Protein AF-A0A4Y2NRU4-F1 (afdb_monomer_lite)

pLDDT: mean 70.66, std 18.34, range [32.78, 95.81]

Sequence (114 aa):
MEANLSIRLTQNVDGTSKFLYVKRRWSEAEAYAFLNQHLPKRWIGRSGDADDVFCSWPPRSPDLTPCDFFLWGSVKDRVCVPPMPKTIEELKVRICNALASVTEQMLQNVWTTA

Foldseek 3Di:
DWDQDFDFDFDQDPNDTDTDGDRDTDHPVRVQVVCCVPPQLNDEEADDPPGRHVYHDDPPCPPPDCCNPPVVVQLCVQQPDPPHDPDPVSSVVSSVVSVVPCDPVNVVVSVVVD

Organism: Araneus ventricosus (NCBI:txid182803)

Secondary structure (DSSP, 8-state):
--B---EEEEEEETTEEEEEEE---B-HHHHHHHHHHHSTTT-EEPPPTT---SEE--TT-TT-SHIIIIIHHHHHHHHSPSSPP-SHHHHHHHHHHHHHTS-HHHHHHHHHH-

Structure (mmCIF, N/CA/C/O backbone):
data_AF-A0A4Y2NRU4-F1
#
_entry.id   AF-A0A4Y2NRU4-F1
#
loop_
_atom_site.group_PDB
_atom_site.id
_atom_site.type_symbol
_atom_site.label_atom_id
_atom_site.label_alt_id
_atom_site.label_comp_id
_atom_site.label_asym_id
_atom_site.label_entity_id
_atom_site.label_seq_id
_atom_site.pdbx_PDB_ins_code
_atom_site.Cartn_x
_atom_site.Cartn_y
_atom_site.Cartn_z
_atom_site.occupancy
_atom_site.B_iso_or_equiv
_atom_site.auth_seq_id
_atom_site.auth_comp_id
_atom_site.auth_asym_id
_atom_site.auth_atom_id
_atom_site.pdbx_PDB_model_num
ATOM 1 N N . MET A 1 1 ? 12.148 -14.708 -20.984 1.00 41.84 1 MET A N 1
ATOM 2 C CA . MET A 1 1 ? 12.464 -13.535 -20.133 1.00 41.84 1 MET A CA 1
ATOM 3 C C . MET A 1 1 ? 12.686 -14.062 -18.728 1.00 41.84 1 MET A C 1
ATOM 5 O O . MET A 1 1 ? 12.026 -15.018 -18.364 1.00 41.84 1 MET A O 1
ATOM 9 N N . GLU A 1 2 ? 13.634 -13.526 -17.970 1.00 40.06 2 GLU A N 1
ATOM 10 C CA . GLU A 1 2 ? 14.004 -14.089 -16.665 1.00 40.06 2 GLU A CA 1
ATOM 11 C C . GLU A 1 2 ? 13.384 -13.286 -15.521 1.00 40.06 2 GLU A C 1
ATOM 13 O O . GLU A 1 2 ? 13.468 -12.056 -15.508 1.00 40.06 2 GLU A O 1
ATOM 18 N N . ALA A 1 3 ? 12.762 -13.974 -14.563 1.00 43.59 3 ALA A N 1
ATOM 19 C CA . ALA A 1 3 ? 12.151 -13.353 -13.396 1.00 43.59 3 ALA A CA 1
ATOM 20 C C . ALA A 1 3 ? 13.143 -13.331 -12.221 1.00 43.59 3 ALA A C 1
ATOM 22 O O . ALA A 1 3 ? 13.626 -14.368 -11.769 1.00 43.59 3 ALA A O 1
ATOM 23 N N . ASN A 1 4 ? 13.434 -12.140 -11.692 1.00 42.59 4 ASN A N 1
ATOM 24 C CA . ASN A 1 4 ? 14.181 -11.985 -10.442 1.00 42.59 4 ASN A CA 1
ATOM 25 C C . ASN A 1 4 ? 13.221 -12.142 -9.254 1.00 42.59 4 ASN A C 1
ATOM 27 O O . ASN A 1 4 ? 12.745 -11.152 -8.704 1.00 42.59 4 ASN A O 1
ATOM 31 N N . LEU A 1 5 ? 12.931 -13.379 -8.856 1.00 47.44 5 LEU A N 1
ATOM 32 C CA . LEU A 1 5 ? 12.221 -13.653 -7.606 1.00 47.44 5 LEU A CA 1
ATOM 33 C C . LEU A 1 5 ? 13.241 -13.910 -6.490 1.00 47.44 5 LEU A C 1
ATOM 35 O O . LEU A 1 5 ? 13.910 -14.940 -6.454 1.00 47.44 5 LEU A O 1
ATOM 39 N N . SER A 1 6 ? 13.376 -12.946 -5.579 1.00 44.81 6 SER A N 1
ATOM 40 C CA . SER A 1 6 ? 14.191 -13.089 -4.368 1.00 44.81 6 SER A CA 1
ATOM 41 C C . SER A 1 6 ? 13.363 -13.770 -3.278 1.00 44.81 6 SER A C 1
ATOM 43 O O . SER A 1 6 ? 12.476 -13.149 -2.695 1.00 44.81 6 SER A O 1
ATOM 45 N N . ILE A 1 7 ? 13.653 -15.037 -2.979 1.00 44.59 7 ILE A N 1
ATOM 46 C CA . ILE A 1 7 ? 13.035 -15.753 -1.854 1.00 44.59 7 ILE A CA 1
ATOM 47 C C . ILE A 1 7 ? 13.793 -15.389 -0.570 1.00 44.59 7 ILE A C 1
ATOM 49 O O . ILE A 1 7 ? 15.016 -15.526 -0.502 1.00 44.59 7 ILE A O 1
ATOM 53 N N . ARG A 1 8 ? 13.077 -14.922 0.463 1.00 42.78 8 ARG A N 1
ATOM 54 C CA . ARG A 1 8 ? 13.642 -14.725 1.808 1.00 42.78 8 ARG A CA 1
ATOM 55 C C . ARG A 1 8 ? 13.695 -16.074 2.520 1.00 42.78 8 ARG A C 1
ATOM 57 O O . ARG A 1 8 ? 12.655 -16.606 2.893 1.00 42.78 8 ARG A O 1
ATOM 64 N N . LEU A 1 9 ? 14.895 -16.612 2.725 1.00 39.84 9 LEU A N 1
ATOM 65 C CA . LEU A 1 9 ? 15.108 -17.774 3.585 1.00 39.84 9 LEU A CA 1
ATOM 66 C C . LEU A 1 9 ? 15.559 -17.292 4.965 1.00 39.84 9 LEU A C 1
ATOM 68 O O . LEU A 1 9 ? 16.535 -16.549 5.090 1.00 39.84 9 LEU A O 1
ATOM 72 N N . THR A 1 10 ? 14.837 -17.709 6.001 1.00 39.19 10 THR A N 1
ATOM 73 C CA . THR A 1 10 ? 15.233 -17.521 7.398 1.00 39.19 10 THR A CA 1
ATOM 74 C C . THR A 1 10 ? 15.980 -18.760 7.860 1.00 39.19 10 THR A C 1
ATOM 76 O O . THR A 1 10 ? 15.386 -19.835 7.947 1.00 39.19 10 THR A O 1
ATOM 79 N N . GLN A 1 11 ? 17.267 -18.619 8.176 1.00 41.12 11 GLN A N 1
ATOM 80 C CA . GLN A 1 11 ? 18.011 -19.664 8.869 1.00 41.12 11 GLN A CA 1
ATOM 81 C C . GLN A 1 11 ? 18.221 -19.233 10.320 1.00 41.12 11 GLN A C 1
ATOM 83 O O . GLN A 1 11 ? 18.772 -18.163 10.583 1.00 41.12 11 GLN A O 1
ATOM 88 N N . ASN A 1 12 ? 17.771 -20.065 11.257 1.00 38.25 12 ASN A N 1
ATOM 89 C CA . ASN A 1 12 ? 18.085 -19.902 12.670 1.00 38.25 12 ASN A CA 1
ATOM 90 C C . ASN A 1 12 ? 19.394 -20.637 12.943 1.00 38.25 12 ASN A C 1
ATOM 92 O O . ASN A 1 12 ? 19.428 -21.865 12.917 1.00 38.25 12 ASN A O 1
ATOM 96 N N . VAL A 1 13 ? 20.464 -19.881 13.171 1.00 48.03 13 VAL A N 1
ATOM 97 C CA . VAL A 1 13 ? 21.744 -20.420 13.639 1.00 48.03 13 VAL A CA 1
ATOM 98 C C . VAL A 1 13 ? 22.012 -19.772 14.992 1.00 48.03 13 VAL A C 1
ATOM 100 O O . VAL A 1 13 ? 21.959 -18.548 15.110 1.00 48.03 13 VAL A O 1
ATOM 103 N N . ASP A 1 14 ? 22.205 -20.600 16.017 1.00 48.34 14 ASP A N 1
ATOM 104 C CA . ASP A 1 14 ? 22.534 -20.191 17.391 1.00 48.34 14 ASP A CA 1
ATOM 105 C C . ASP A 1 14 ? 21.541 -19.196 18.026 1.00 48.34 14 ASP A C 1
ATOM 107 O O . ASP A 1 14 ? 21.917 -18.274 18.744 1.00 48.34 14 ASP A O 1
ATOM 111 N N . GLY A 1 15 ? 20.244 -19.348 17.730 1.00 50.47 15 GLY A N 1
ATOM 112 C CA . GLY A 1 15 ? 19.187 -18.479 18.269 1.00 50.47 15 GLY A CA 1
ATOM 113 C C . GLY A 1 15 ? 19.076 -17.106 17.596 1.00 50.47 15 GLY A C 1
ATOM 114 O O . GLY A 1 15 ? 18.233 -16.304 17.989 1.00 50.47 15 GLY A O 1
ATOM 115 N N . THR A 1 16 ? 19.868 -16.839 16.553 1.00 32.78 16 THR A N 1
ATOM 116 C CA . THR A 1 16 ? 19.763 -15.621 15.740 1.00 32.78 16 THR A CA 1
ATOM 117 C C . THR A 1 16 ? 19.158 -15.951 14.378 1.00 32.78 16 THR A C 1
ATOM 119 O O . THR A 1 16 ? 19.734 -16.715 13.600 1.00 32.78 16 THR A O 1
ATOM 122 N N . SER A 1 17 ? 18.007 -15.355 14.055 1.00 39.31 17 SER A N 1
ATOM 123 C CA . SER A 1 17 ? 17.450 -15.417 12.701 1.00 39.31 17 SER A CA 1
ATOM 124 C C . SER A 1 17 ? 18.306 -14.569 11.764 1.00 39.31 17 SER A C 1
ATOM 126 O O . SER A 1 17 ? 18.296 -13.340 11.836 1.00 39.31 17 SER A O 1
ATOM 128 N N . LYS A 1 18 ? 19.063 -15.216 10.874 1.00 42.94 18 LYS A N 1
ATOM 129 C CA . LYS A 1 18 ? 19.807 -14.533 9.811 1.00 42.94 18 LYS A CA 1
ATOM 130 C C . LYS A 1 18 ? 18.979 -14.546 8.529 1.00 42.94 18 LYS A C 1
ATOM 132 O O . LYS A 1 18 ? 18.491 -15.594 8.101 1.00 42.94 18 LYS A O 1
ATOM 137 N N . PHE A 1 19 ? 18.834 -13.376 7.909 1.00 43.50 19 PHE A N 1
ATOM 138 C CA . PHE A 1 19 ? 18.255 -13.248 6.575 1.00 43.50 19 PHE A CA 1
ATOM 139 C C . PHE A 1 19 ? 19.348 -13.509 5.541 1.00 43.50 19 PHE A C 1
ATOM 141 O O . PHE A 1 19 ? 20.260 -12.697 5.378 1.00 43.50 19 PHE A O 1
ATOM 148 N N . LEU A 1 20 ? 19.268 -14.645 4.849 1.00 38.34 20 LEU A N 1
ATOM 149 C CA . LEU A 1 20 ? 20.155 -14.942 3.730 1.00 38.34 20 LEU A CA 1
ATOM 150 C C . LEU A 1 20 ? 19.460 -14.547 2.428 1.00 38.34 20 LEU A C 1
ATOM 152 O O . LEU A 1 20 ? 18.431 -15.108 2.051 1.00 38.34 20 LEU A O 1
ATOM 156 N N . TYR A 1 21 ? 20.040 -13.571 1.733 1.00 39.47 21 TYR A N 1
ATOM 157 C CA . TYR A 1 21 ? 19.619 -13.197 0.389 1.00 39.47 21 TYR A CA 1
ATOM 158 C C . TYR A 1 21 ? 20.262 -14.152 -0.612 1.00 39.47 21 TYR A C 1
ATOM 160 O O . TYR A 1 21 ? 21.362 -13.911 -1.108 1.00 39.47 21 TYR A O 1
ATOM 168 N N . VAL A 1 22 ? 19.581 -15.255 -0.914 1.00 44.28 22 VAL A N 1
ATOM 169 C CA . VAL A 1 22 ? 20.004 -16.132 -2.006 1.00 44.28 22 VAL A CA 1
ATOM 170 C C . VAL A 1 22 ? 19.415 -15.579 -3.297 1.00 44.28 22 VAL A C 1
ATOM 172 O O . VAL A 1 22 ? 18.257 -15.825 -3.630 1.00 44.28 22 VAL A O 1
ATOM 175 N N . LYS A 1 23 ? 20.222 -14.819 -4.045 1.00 44.19 23 LYS A N 1
ATOM 176 C CA . LYS A 1 23 ? 19.892 -14.392 -5.411 1.00 44.19 23 LYS A CA 1
ATOM 177 C C . LYS A 1 23 ? 20.059 -15.584 -6.358 1.00 44.19 23 LYS A C 1
ATOM 179 O O . LYS A 1 23 ? 20.995 -15.642 -7.149 1.00 44.19 23 LYS A O 1
ATOM 184 N N . ARG A 1 24 ? 19.189 -16.585 -6.224 1.00 55.41 24 ARG A N 1
ATOM 185 C CA . ARG A 1 24 ? 19.109 -17.680 -7.191 1.00 55.41 24 ARG A CA 1
ATOM 186 C C . ARG A 1 24 ? 18.356 -17.158 -8.411 1.00 55.41 24 ARG A C 1
ATOM 188 O O . ARG A 1 24 ? 17.311 -16.534 -8.268 1.00 55.41 24 ARG A O 1
ATOM 195 N N . ARG A 1 25 ? 18.914 -17.367 -9.599 1.00 57.00 25 ARG A N 1
ATOM 196 C CA . ARG A 1 25 ? 18.256 -17.055 -10.872 1.00 57.00 25 ARG A CA 1
ATOM 197 C C . ARG A 1 25 ? 17.344 -18.239 -11.180 1.00 57.00 25 ARG A C 1
ATOM 199 O O . ARG A 1 25 ? 17.852 -19.335 -11.383 1.00 57.00 25 ARG A O 1
ATOM 206 N N . TRP A 1 26 ? 16.036 -18.030 -11.109 1.00 60.22 26 TRP A N 1
ATOM 207 C CA . TRP A 1 26 ? 15.042 -19.044 -11.457 1.00 60.22 26 TRP A CA 1
ATOM 208 C C . TRP A 1 26 ? 14.605 -18.813 -12.899 1.00 60.22 26 TRP A C 1
ATOM 210 O O . TRP A 1 26 ? 14.431 -17.665 -13.324 1.00 60.22 26 TRP A O 1
ATOM 220 N N . SER A 1 27 ? 14.413 -19.891 -13.651 1.00 69.56 27 SER A N 1
ATOM 221 C CA . SER A 1 27 ? 13.609 -19.808 -14.867 1.00 69.56 27 SER A CA 1
ATOM 222 C C . SER A 1 27 ? 12.137 -19.563 -14.504 1.00 69.56 27 SER A C 1
ATOM 224 O O . SER A 1 27 ? 11.693 -19.871 -13.397 1.00 69.56 27 SER A O 1
ATOM 226 N N . GLU A 1 28 ? 11.367 -18.994 -15.433 1.00 67.75 28 GLU A N 1
ATOM 227 C CA . GLU A 1 28 ? 9.934 -18.704 -15.240 1.00 67.75 28 GLU A CA 1
ATOM 228 C C . GLU A 1 28 ? 9.150 -19.981 -14.872 1.00 67.75 28 GLU A C 1
ATOM 230 O O . GLU A 1 28 ? 8.348 -19.969 -13.943 1.00 67.75 28 GLU A O 1
ATOM 235 N N . ALA A 1 29 ? 9.495 -21.116 -15.490 1.00 73.19 29 ALA A N 1
ATOM 236 C CA . ALA A 1 29 ? 8.895 -22.417 -15.202 1.00 73.19 29 ALA A CA 1
ATOM 237 C C . ALA A 1 29 ? 9.191 -22.928 -13.780 1.00 73.19 29 ALA A C 1
ATOM 239 O O . ALA A 1 29 ? 8.294 -23.422 -13.099 1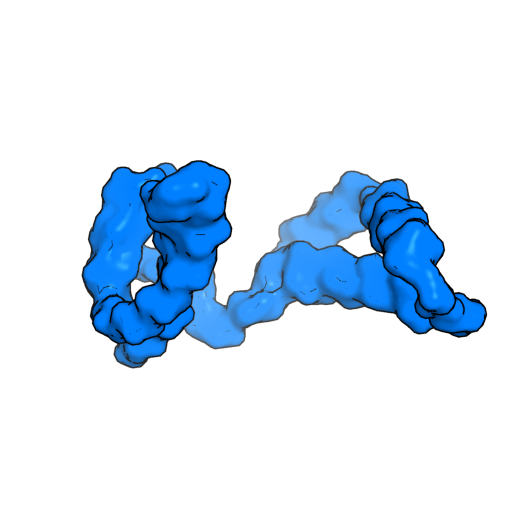.00 73.19 29 ALA A O 1
ATOM 240 N N . GLU A 1 30 ? 10.433 -22.801 -13.301 1.00 75.88 30 GLU A N 1
ATOM 241 C CA . GLU A 1 30 ? 10.789 -23.236 -11.943 1.00 75.88 30 GLU A CA 1
ATOM 242 C C . GLU A 1 30 ? 10.117 -22.359 -10.882 1.00 75.88 30 GLU A C 1
ATOM 244 O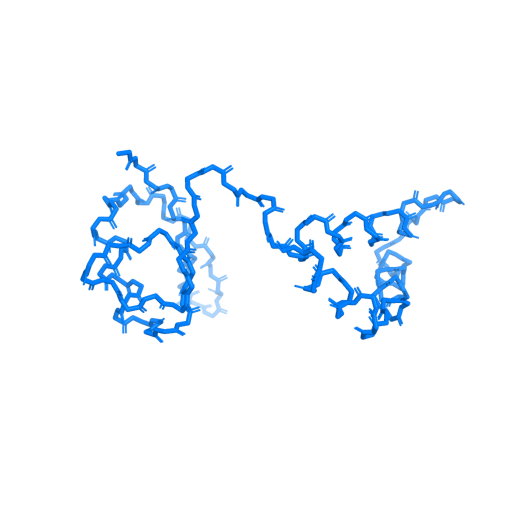 O . GLU A 1 30 ? 9.690 -22.857 -9.839 1.00 75.88 30 GLU A O 1
ATOM 249 N N . ALA A 1 31 ? 10.001 -21.056 -11.152 1.00 74.25 31 ALA A N 1
ATOM 250 C CA . ALA A 1 31 ? 9.291 -20.133 -10.281 1.00 74.25 31 ALA A CA 1
ATOM 251 C C . ALA A 1 31 ? 7.803 -20.492 -10.177 1.00 74.25 31 ALA A C 1
ATOM 253 O O . ALA A 1 31 ? 7.276 -20.572 -9.068 1.00 74.25 31 ALA A O 1
ATOM 254 N N . TYR A 1 32 ? 7.136 -20.760 -11.302 1.00 76.75 32 TYR A N 1
ATOM 255 C CA . TYR A 1 32 ? 5.728 -21.160 -11.299 1.00 76.75 32 TYR A CA 1
ATOM 256 C C . TYR A 1 32 ? 5.511 -22.512 -10.635 1.00 76.75 32 TYR A C 1
ATOM 258 O O . TYR A 1 32 ? 4.621 -22.626 -9.801 1.00 76.75 32 TYR A O 1
ATOM 266 N N . ALA A 1 33 ? 6.366 -23.506 -10.886 1.00 80.56 33 ALA A N 1
ATOM 267 C CA . ALA A 1 33 ? 6.289 -24.790 -10.190 1.00 80.56 33 ALA A CA 1
ATOM 268 C C . ALA A 1 33 ? 6.398 -24.620 -8.664 1.00 80.56 33 ALA A C 1
ATOM 270 O O . ALA A 1 33 ? 5.601 -25.183 -7.911 1.00 80.56 33 ALA A O 1
ATOM 271 N N . PHE A 1 34 ? 7.339 -23.791 -8.200 1.00 81.00 34 PHE A N 1
ATOM 272 C CA . PHE A 1 34 ? 7.497 -23.494 -6.779 1.00 81.00 34 PHE A CA 1
ATOM 273 C C . PHE A 1 34 ? 6.264 -22.786 -6.196 1.00 81.00 34 PHE A C 1
ATOM 275 O O . PHE A 1 34 ? 5.780 -23.168 -5.127 1.00 81.00 34 PHE A O 1
ATOM 282 N N . LEU A 1 35 ? 5.738 -21.773 -6.888 1.00 79.12 35 LEU A N 1
ATOM 283 C CA . LEU A 1 35 ? 4.578 -21.002 -6.438 1.00 79.12 35 LEU A CA 1
ATOM 284 C C . LEU A 1 35 ? 3.286 -21.826 -6.460 1.00 79.12 35 LEU A C 1
ATOM 286 O O . LEU A 1 35 ? 2.538 -21.787 -5.486 1.00 79.12 35 LEU A O 1
ATOM 290 N N . ASN A 1 36 ? 3.059 -22.628 -7.499 1.00 81.38 36 ASN A N 1
ATOM 291 C CA . ASN A 1 36 ? 1.935 -23.561 -7.584 1.00 81.38 36 ASN A CA 1
ATOM 292 C C . ASN A 1 36 ? 1.982 -24.597 -6.451 1.00 81.38 36 ASN A C 1
ATOM 294 O O . ASN A 1 36 ? 0.949 -24.922 -5.873 1.00 81.38 36 ASN A O 1
ATOM 298 N N . GLN A 1 37 ? 3.174 -25.071 -6.072 1.00 83.00 37 GLN A N 1
ATOM 299 C CA . GLN A 1 37 ? 3.329 -26.028 -4.974 1.00 83.00 37 GLN A CA 1
ATOM 300 C C . GLN A 1 37 ? 3.060 -25.411 -3.591 1.00 83.00 37 GLN A C 1
ATOM 302 O O . GLN A 1 37 ? 2.427 -26.044 -2.747 1.00 83.00 37 GLN A O 1
ATOM 307 N N . HIS A 1 38 ? 3.556 -24.200 -3.325 1.00 81.19 38 HIS A N 1
ATOM 308 C CA . HIS A 1 38 ? 3.541 -23.624 -1.971 1.00 81.19 38 HIS A CA 1
ATOM 309 C C . HIS A 1 38 ? 2.380 -22.647 -1.736 1.00 81.19 38 HIS A C 1
ATOM 311 O O . HIS A 1 38 ? 1.931 -22.453 -0.602 1.00 81.19 38 HIS A O 1
ATOM 317 N N . LEU A 1 39 ? 1.875 -22.019 -2.797 1.00 76.69 39 LEU A N 1
ATOM 318 C CA . LEU A 1 39 ? 0.863 -20.964 -2.759 1.00 76.69 39 LEU A CA 1
ATOM 319 C C . LEU A 1 39 ? -0.271 -21.194 -3.779 1.00 76.69 39 LEU A C 1
ATOM 321 O O . LEU A 1 39 ? -0.698 -20.221 -4.400 1.00 76.69 39 LEU A O 1
ATOM 325 N N . PRO A 1 40 ? -0.815 -22.417 -3.937 1.00 78.50 40 PRO A N 1
ATOM 326 C CA . PRO A 1 40 ? -1.829 -22.696 -4.959 1.00 78.50 40 PRO A CA 1
ATOM 327 C C . PRO A 1 40 ? -3.004 -21.720 -4.836 1.00 78.50 40 PRO A C 1
ATOM 329 O O . PRO A 1 40 ? -3.475 -21.474 -3.719 1.00 78.50 40 PRO A O 1
ATOM 332 N N . LYS A 1 41 ? -3.438 -21.123 -5.956 1.00 74.56 41 LYS A N 1
ATOM 333 C CA . LYS A 1 41 ? -4.544 -20.143 -6.020 1.00 74.56 41 LYS A CA 1
ATOM 334 C C . LYS A 1 41 ? -4.386 -18.915 -5.125 1.00 74.56 41 LYS A C 1
ATOM 336 O O . LYS A 1 41 ? -5.368 -18.252 -4.804 1.00 74.56 41 LYS A O 1
ATOM 341 N N . ARG A 1 42 ? -3.169 -18.614 -4.671 1.00 70.62 42 ARG A N 1
ATOM 342 C CA . ARG A 1 42 ? -2.878 -17.462 -3.799 1.00 70.62 42 ARG A CA 1
ATOM 343 C C . ARG A 1 42 ? -1.789 -16.560 -4.348 1.00 70.62 42 ARG A C 1
ATOM 345 O O . ARG A 1 42 ? -1.583 -15.473 -3.817 1.00 70.62 42 ARG A O 1
ATOM 352 N N . TRP A 1 43 ? -1.084 -17.002 -5.381 1.00 70.00 43 TRP A N 1
ATOM 353 C CA . TRP A 1 43 ? -0.089 -16.190 -6.055 1.00 70.00 43 TRP A CA 1
ATOM 354 C C . TRP A 1 43 ? -0.666 -15.577 -7.331 1.00 70.00 43 TRP A C 1
ATOM 356 O O . TRP A 1 43 ? -1.629 -16.068 -7.925 1.00 70.00 43 TRP A O 1
ATOM 366 N N . ILE A 1 44 ? -0.077 -14.449 -7.698 1.00 69.50 44 ILE A N 1
ATOM 367 C CA . ILE A 1 44 ? -0.527 -13.573 -8.766 1.00 69.50 44 ILE A CA 1
ATOM 368 C C . ILE A 1 44 ? 0.615 -13.464 -9.779 1.00 69.50 44 ILE A C 1
ATOM 370 O O . ILE A 1 44 ? 1.759 -13.225 -9.387 1.00 69.50 44 ILE A O 1
ATOM 374 N N . GLY A 1 45 ? 0.331 -13.644 -11.069 1.00 71.31 45 GLY A N 1
ATOM 375 C CA . GLY A 1 45 ? 1.356 -13.579 -12.108 1.00 71.31 45 GLY A CA 1
ATOM 376 C C . GLY A 1 45 ? 0.805 -13.778 -13.515 1.00 71.31 45 GLY A C 1
ATOM 377 O O . GLY A 1 45 ? -0.405 -13.779 -13.725 1.00 71.31 45 GLY A O 1
ATOM 378 N N . ARG A 1 46 ? 1.696 -13.914 -14.503 1.00 64.56 46 ARG A N 1
ATOM 379 C CA . ARG A 1 46 ? 1.283 -14.270 -15.866 1.00 64.56 46 ARG A CA 1
ATOM 380 C C . ARG A 1 46 ? 0.826 -15.726 -15.859 1.00 64.56 46 ARG A C 1
ATOM 382 O O . ARG A 1 46 ? 1.600 -16.586 -15.465 1.00 64.56 46 ARG A O 1
ATOM 389 N N . SER A 1 47 ? -0.418 -15.975 -16.258 1.00 65.12 47 SER A N 1
ATOM 390 C CA . SER A 1 47 ? -0.952 -17.333 -16.379 1.00 65.12 47 SER A CA 1
ATOM 391 C C . SER A 1 47 ? -0.547 -17.939 -17.717 1.00 65.12 47 SER A C 1
ATOM 393 O O . SER A 1 47 ? -0.853 -17.357 -18.759 1.00 65.12 47 SER A O 1
ATOM 395 N N . GLY A 1 48 ? 0.087 -19.109 -17.703 1.00 65.50 48 GLY A N 1
ATOM 396 C CA . GLY A 1 48 ? 0.012 -20.076 -18.799 1.00 65.50 48 GLY A CA 1
ATOM 397 C C . GLY A 1 48 ? -1.153 -21.055 -18.604 1.00 65.50 48 GLY A C 1
ATOM 398 O O . GLY A 1 48 ? -1.785 -21.070 -17.548 1.00 65.50 48 GLY A O 1
ATOM 399 N N . ASP A 1 49 ? -1.414 -21.905 -19.603 1.00 64.88 49 ASP A N 1
ATOM 400 C CA . ASP A 1 49 ? -2.508 -22.899 -19.585 1.00 64.88 49 ASP A CA 1
ATOM 401 C C . ASP A 1 49 ? -2.390 -23.941 -18.451 1.00 64.88 49 ASP A C 1
ATOM 403 O O . ASP A 1 49 ? -3.356 -24.631 -18.132 1.00 64.88 49 ASP A O 1
ATOM 407 N N . ALA A 1 50 ? -1.204 -24.070 -17.846 1.00 67.94 50 ALA A N 1
ATOM 408 C CA . ALA A 1 50 ? -0.896 -25.038 -16.792 1.00 67.94 50 ALA A CA 1
ATOM 409 C C . ALA A 1 50 ? -0.778 -24.422 -15.383 1.00 67.94 50 ALA A C 1
ATOM 411 O O . ALA A 1 50 ? -0.485 -25.151 -14.433 1.00 67.94 50 ALA A O 1
ATOM 412 N N . ASP A 1 51 ? -0.969 -23.107 -15.231 1.00 69.50 51 ASP A N 1
ATOM 413 C CA . ASP A 1 51 ? -0.753 -22.418 -13.956 1.00 69.50 51 ASP A CA 1
ATOM 414 C C . ASP A 1 51 ? -2.037 -22.297 -13.128 1.00 69.50 51 ASP A C 1
ATOM 416 O O . ASP A 1 51 ? -3.077 -21.869 -13.622 1.00 69.50 51 ASP A O 1
ATOM 420 N N . ASP A 1 52 ? -1.949 -22.610 -11.832 1.00 67.38 52 ASP A N 1
ATOM 421 C CA . ASP A 1 52 ? -3.051 -22.452 -10.874 1.00 67.38 52 ASP A CA 1
ATOM 422 C C . ASP A 1 52 ? -2.952 -21.084 -10.175 1.00 67.38 52 ASP A C 1
ATOM 424 O O . ASP A 1 52 ? -2.731 -20.970 -8.960 1.00 67.38 52 ASP A O 1
ATOM 428 N N . VAL A 1 53 ? -3.028 -20.025 -10.987 1.00 65.94 53 VAL A N 1
ATOM 429 C CA . VAL A 1 53 ? -2.952 -18.631 -10.528 1.00 65.94 53 VAL A CA 1
ATOM 430 C C . VAL A 1 53 ? -4.278 -18.150 -9.952 1.00 65.94 53 VAL A C 1
ATOM 432 O O . VAL A 1 53 ? -5.358 -18.464 -10.444 1.00 65.94 53 VAL A O 1
ATOM 435 N N . PHE A 1 54 ? -4.192 -17.295 -8.933 1.00 65.88 54 PHE A N 1
ATOM 436 C CA . PHE A 1 54 ? -5.359 -16.582 -8.409 1.00 65.88 54 PHE A CA 1
ATOM 437 C C . PHE A 1 54 ? -5.924 -15.573 -9.421 1.00 65.88 54 PHE A C 1
ATOM 439 O O . PHE A 1 54 ? -7.132 -15.384 -9.516 1.00 65.88 54 PHE A O 1
ATOM 446 N N . CYS A 1 55 ? -5.038 -14.894 -10.157 1.00 66.44 55 CYS A N 1
ATOM 447 C CA . CYS A 1 55 ? -5.388 -13.855 -11.119 1.00 66.44 55 CYS A CA 1
ATOM 448 C C . CYS A 1 55 ? -4.272 -13.719 -12.167 1.00 66.44 55 CYS A C 1
ATOM 450 O O . CYS A 1 55 ? -3.092 -13.675 -11.800 1.00 66.44 55 CYS A O 1
ATOM 452 N N . SER A 1 56 ? -4.641 -13.654 -13.451 1.00 66.19 56 SER A N 1
ATOM 453 C CA . SER A 1 56 ? -3.706 -13.513 -14.576 1.00 66.19 56 SER A CA 1
ATOM 454 C C . SER A 1 56 ? -3.378 -12.043 -14.836 1.00 66.19 56 SER A C 1
ATOM 456 O O . SER A 1 56 ? -4.285 -11.224 -14.969 1.00 66.19 56 SER A O 1
ATOM 458 N N . TRP A 1 57 ? -2.088 -11.705 -14.923 1.00 64.06 57 TRP A N 1
ATOM 459 C CA . TRP A 1 57 ? -1.626 -10.328 -15.129 1.00 64.06 57 TRP A CA 1
ATOM 460 C C . TRP A 1 57 ? -1.118 -10.088 -16.548 1.00 64.06 57 TRP A C 1
ATOM 462 O O . TRP A 1 57 ? -0.329 -10.891 -17.056 1.00 64.06 57 TRP A O 1
ATOM 472 N N . PRO A 1 58 ? -1.497 -8.972 -17.194 1.00 57.44 58 PRO A N 1
ATOM 473 C CA . PRO A 1 58 ? -0.965 -8.630 -18.502 1.00 57.44 58 PRO A CA 1
ATOM 474 C C . PRO A 1 58 ? 0.531 -8.249 -18.434 1.00 57.44 58 PRO A C 1
ATOM 476 O O . PRO A 1 58 ? 1.049 -7.841 -17.388 1.00 57.44 58 PRO A O 1
ATOM 479 N N . PRO A 1 59 ? 1.276 -8.380 -19.550 1.00 54.03 59 PRO A N 1
ATOM 480 C CA . PRO A 1 59 ? 2.689 -8.017 -19.596 1.00 54.03 59 PRO A CA 1
ATOM 481 C C . PRO A 1 59 ? 2.905 -6.513 -19.342 1.00 54.03 59 PRO A C 1
ATOM 48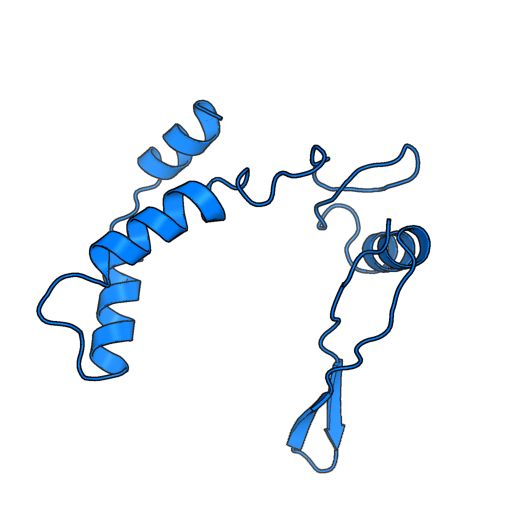3 O O . PRO A 1 59 ? 2.322 -5.685 -20.032 1.00 54.03 59 PRO A O 1
ATOM 486 N N . ARG A 1 60 ? 3.849 -6.178 -18.447 1.00 55.66 60 ARG A N 1
ATOM 487 C CA . ARG A 1 60 ? 4.274 -4.807 -18.063 1.00 55.66 60 ARG A CA 1
ATOM 488 C C . ARG A 1 60 ? 3.277 -3.984 -17.236 1.00 55.66 60 ARG A C 1
ATOM 490 O O . ARG A 1 60 ? 3.170 -2.780 -17.440 1.00 55.66 60 ARG A O 1
ATOM 497 N N . SER A 1 61 ? 2.630 -4.595 -16.253 1.00 58.97 61 SER A N 1
ATOM 498 C CA . SER A 1 61 ? 1.711 -3.874 -15.367 1.00 58.97 61 SER A CA 1
ATOM 499 C C . SER A 1 61 ? 2.119 -3.928 -13.890 1.00 58.97 61 SER A C 1
ATOM 501 O O . SER A 1 61 ? 1.409 -4.539 -13.097 1.00 58.97 61 SER A O 1
ATOM 503 N N . PRO A 1 62 ? 3.240 -3.297 -13.484 1.00 53.31 62 PRO A N 1
ATOM 504 C CA . PRO A 1 62 ? 3.527 -3.084 -12.063 1.00 53.31 62 PRO A CA 1
ATOM 505 C C . PRO A 1 62 ? 2.516 -2.130 -11.394 1.00 53.31 62 PRO A C 1
ATOM 507 O O . PRO A 1 62 ? 2.450 -2.082 -10.174 1.00 53.31 62 PRO A O 1
ATOM 510 N N . ASP A 1 63 ? 1.703 -1.422 -12.187 1.00 55.25 63 ASP A N 1
ATOM 511 C CA . ASP A 1 63 ? 0.827 -0.335 -11.733 1.00 55.25 63 ASP A CA 1
ATOM 512 C C . ASP A 1 63 ? -0.661 -0.723 -11.653 1.00 55.25 63 ASP A C 1
ATOM 514 O O . ASP A 1 63 ? -1.501 0.117 -11.347 1.00 55.25 63 ASP A O 1
ATOM 518 N N . LEU A 1 64 ? -1.028 -1.974 -11.961 1.00 59.66 64 LEU A N 1
ATOM 519 C CA . LEU A 1 64 ? -2.442 -2.372 -12.035 1.00 59.66 64 LEU A CA 1
ATOM 520 C C . LEU A 1 64 ? -3.030 -2.829 -10.696 1.00 59.66 64 LEU A C 1
ATOM 522 O O . LEU A 1 64 ? -4.208 -3.180 -10.664 1.00 59.66 64 LEU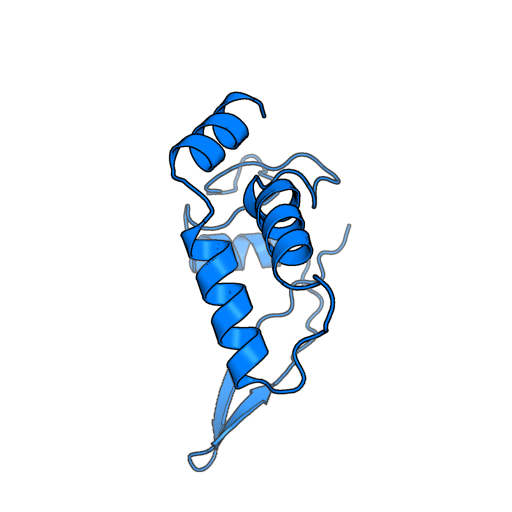 A O 1
ATOM 526 N N . THR A 1 65 ? -2.275 -2.853 -9.584 1.00 65.75 65 THR A N 1
ATOM 527 C CA . THR A 1 65 ? -2.943 -3.105 -8.300 1.00 65.75 65 THR A CA 1
ATOM 528 C C . THR A 1 65 ? -3.525 -1.774 -7.816 1.00 65.75 65 THR A C 1
ATOM 530 O O . THR A 1 65 ? -2.801 -0.777 -7.728 1.00 65.75 65 THR A O 1
ATOM 533 N N . PRO A 1 66 ? -4.818 -1.729 -7.447 1.00 67.19 66 PRO A N 1
ATOM 534 C CA . PRO A 1 66 ? -5.396 -0.604 -6.712 1.00 67.19 66 PRO A CA 1
ATOM 535 C C . PRO A 1 66 ? -4.530 -0.150 -5.525 1.00 67.19 66 PRO A C 1
ATOM 537 O O . PRO A 1 66 ? -4.489 1.029 -5.179 1.00 67.19 66 PRO A O 1
ATOM 540 N N . CYS A 1 67 ? -3.789 -1.075 -4.914 1.00 72.19 67 CYS A N 1
ATOM 541 C CA . CYS A 1 67 ? -2.859 -0.775 -3.835 1.00 72.19 67 CYS A CA 1
ATOM 542 C C . CYS A 1 67 ? -1.626 0.021 -4.304 1.00 72.19 67 CYS A C 1
ATOM 544 O O . CYS A 1 67 ? -1.257 1.011 -3.673 1.00 72.19 67 CYS A O 1
ATOM 546 N N . ASP A 1 68 ? -0.996 -0.375 -5.406 1.00 72.44 68 ASP A N 1
ATOM 547 C CA . ASP A 1 68 ? 0.247 0.237 -5.880 1.00 72.44 68 ASP A CA 1
ATOM 548 C C . ASP A 1 68 ? -0.005 1.595 -6.553 1.00 72.44 68 ASP A C 1
ATOM 550 O O . ASP A 1 68 ? 0.764 2.532 -6.335 1.00 72.44 68 ASP A O 1
ATOM 554 N N . PHE A 1 69 ? -1.108 1.752 -7.299 1.00 70.44 69 PHE A N 1
ATOM 555 C CA . PHE A 1 69 ? -1.447 3.036 -7.927 1.00 70.44 69 PHE A CA 1
ATOM 556 C C . PHE A 1 69 ? -2.147 4.005 -6.964 1.00 70.44 69 PHE A C 1
ATOM 558 O O . PHE A 1 69 ? -1.727 5.153 -6.816 1.00 70.44 69 PHE A O 1
ATOM 565 N N . PHE A 1 70 ? -3.214 3.564 -6.291 1.00 82.19 70 PHE A N 1
ATOM 566 C CA . PHE A 1 70 ? -4.056 4.466 -5.504 1.00 82.19 70 PHE A CA 1
ATOM 567 C C . PHE A 1 70 ? -3.635 4.546 -4.035 1.00 82.19 70 PHE A C 1
ATOM 569 O O . PHE A 1 70 ? -3.452 5.651 -3.512 1.00 82.19 70 PHE A O 1
ATOM 576 N N . LEU A 1 71 ? -3.482 3.406 -3.351 1.00 84.19 71 LEU A N 1
ATOM 577 C CA . LEU A 1 71 ? -3.214 3.406 -1.908 1.00 84.19 71 LEU A CA 1
ATOM 578 C C . LEU A 1 71 ? -1.845 4.022 -1.607 1.00 84.19 71 LEU A C 1
ATOM 580 O O . LEU A 1 71 ? -1.742 4.886 -0.738 1.00 84.19 71 LEU A O 1
ATOM 584 N N . TRP A 1 72 ? -0.808 3.626 -2.348 1.00 85.06 72 TRP A N 1
ATOM 585 C CA . TRP A 1 72 ? 0.536 4.167 -2.158 1.00 85.06 72 TRP A CA 1
ATOM 586 C C . TRP A 1 72 ? 0.606 5.678 -2.413 1.00 85.06 72 TRP A C 1
ATOM 588 O O . TRP A 1 72 ? 1.139 6.407 -1.573 1.00 85.06 72 TRP A O 1
ATOM 598 N N . GLY A 1 73 ? 0.016 6.164 -3.514 1.00 87.25 73 GLY A N 1
ATOM 599 C CA . GLY A 1 73 ? -0.074 7.600 -3.804 1.00 87.25 73 GLY A CA 1
ATOM 600 C C . GLY A 1 73 ? -0.801 8.362 -2.693 1.00 87.25 73 GLY A C 1
ATOM 601 O O . GLY A 1 73 ? -0.259 9.306 -2.120 1.00 87.25 73 GLY A O 1
ATOM 602 N N . SER A 1 74 ? -1.971 7.863 -2.290 1.00 87.69 74 SER A N 1
ATOM 603 C CA . SER A 1 74 ? -2.798 8.471 -1.240 1.00 87.69 74 SER A CA 1
ATOM 604 C C . SER A 1 74 ? -2.107 8.524 0.124 1.00 87.69 74 SER A C 1
ATOM 606 O O . SER A 1 74 ? -2.237 9.510 0.851 1.00 87.69 74 SER A O 1
ATOM 608 N N . VAL A 1 75 ? -1.386 7.465 0.504 1.00 90.50 75 VAL A N 1
ATOM 609 C CA . VAL A 1 75 ? -0.649 7.418 1.774 1.00 90.50 75 VAL A CA 1
ATOM 610 C C . VAL A 1 75 ? 0.536 8.374 1.731 1.00 90.50 75 VAL A C 1
ATOM 612 O O . VAL A 1 75 ? 0.742 9.129 2.682 1.00 90.50 75 VAL A O 1
ATOM 615 N N . LYS A 1 76 ? 1.291 8.393 0.629 1.00 89.56 76 LYS A N 1
ATOM 616 C CA . LYS A 1 76 ? 2.442 9.283 0.465 1.00 89.56 76 LYS A CA 1
ATOM 617 C C . LYS A 1 76 ? 2.036 10.751 0.582 1.00 89.56 76 LYS A C 1
ATOM 619 O O . LYS A 1 76 ? 2.668 11.479 1.345 1.00 89.56 76 LYS A O 1
ATOM 624 N N . ASP A 1 77 ? 0.957 11.155 -0.081 1.00 90.38 77 ASP A N 1
ATOM 625 C CA . ASP A 1 77 ? 0.472 12.540 -0.062 1.00 90.38 77 ASP A CA 1
ATOM 626 C C . ASP A 1 77 ? 0.044 13.001 1.338 1.00 90.38 77 ASP A C 1
ATOM 628 O O . ASP A 1 77 ? 0.175 14.175 1.669 1.00 90.38 77 ASP A O 1
ATOM 632 N N . ARG A 1 78 ? -0.418 12.079 2.193 1.00 90.12 78 ARG A N 1
ATOM 633 C CA . ARG A 1 78 ? -0.835 12.370 3.577 1.00 90.12 78 ARG A CA 1
ATOM 634 C C . ARG A 1 78 ? 0.315 12.304 4.581 1.00 90.12 78 ARG A C 1
ATOM 636 O O . ARG A 1 78 ? 0.304 13.014 5.585 1.00 90.12 78 ARG A O 1
ATOM 643 N N . VAL A 1 79 ? 1.309 11.452 4.339 1.00 92.94 79 VAL A N 1
ATOM 644 C CA . VAL A 1 79 ? 2.467 11.283 5.230 1.00 92.94 79 VAL A CA 1
ATOM 645 C C . VAL A 1 79 ? 3.514 12.372 4.984 1.00 92.94 79 VAL A C 1
ATOM 647 O O . VAL A 1 79 ? 4.050 12.944 5.940 1.00 92.94 79 VAL A O 1
ATOM 650 N N . CYS A 1 80 ? 3.769 12.700 3.716 1.00 89.94 80 CYS A N 1
ATOM 651 C CA . CYS A 1 80 ? 4.771 13.666 3.268 1.00 89.94 80 CYS A CA 1
ATOM 652 C C . CYS A 1 80 ? 4.219 15.102 3.193 1.00 89.94 80 CYS A C 1
ATOM 654 O O . CYS A 1 80 ? 4.496 15.828 2.239 1.00 89.94 80 CYS A O 1
ATOM 656 N N . VAL A 1 81 ? 3.478 15.533 4.219 1.00 90.94 81 VAL A N 1
ATOM 657 C CA . VAL A 1 81 ? 3.005 16.922 4.365 1.00 90.94 81 VAL A CA 1
ATOM 658 C C . VAL A 1 81 ? 3.932 17.697 5.316 1.00 90.94 81 VAL A C 1
ATOM 660 O O . VAL A 1 81 ? 4.236 17.192 6.403 1.00 90.94 81 VAL A O 1
ATOM 663 N N . PRO A 1 82 ? 4.404 18.908 4.955 1.00 92.75 82 PRO A N 1
ATOM 664 C CA . PRO A 1 82 ? 5.188 19.754 5.853 1.00 92.75 82 PRO A CA 1
ATOM 665 C C . PRO A 1 82 ? 4.410 20.181 7.116 1.00 92.75 82 PRO A C 1
ATOM 667 O O . PRO A 1 82 ? 3.220 20.473 7.021 1.00 92.75 82 PRO A O 1
ATOM 670 N N . PRO A 1 83 ? 5.065 20.288 8.288 1.00 91.31 83 PRO A N 1
ATOM 671 C CA . PRO A 1 83 ? 6.466 19.949 8.541 1.00 91.31 83 PRO A CA 1
ATOM 672 C C . PRO A 1 83 ? 6.689 18.433 8.487 1.00 91.31 83 PRO A C 1
ATOM 674 O O . PRO A 1 83 ? 5.824 17.666 8.900 1.00 91.31 83 PRO A O 1
ATOM 677 N N . MET A 1 84 ? 7.848 17.996 7.988 1.00 92.19 84 MET A N 1
ATOM 678 C CA . MET A 1 84 ? 8.169 16.565 7.916 1.00 92.19 84 MET A CA 1
ATOM 679 C C . MET A 1 84 ? 8.277 15.945 9.315 1.00 92.19 84 MET A C 1
ATOM 681 O O . MET A 1 84 ? 8.742 16.629 10.233 1.00 92.19 84 MET A O 1
ATOM 685 N N . PRO A 1 85 ? 7.868 14.672 9.484 1.00 92.62 85 PRO A N 1
ATOM 686 C CA . PRO A 1 85 ? 8.040 13.975 10.751 1.00 92.62 85 PRO A CA 1
ATOM 687 C C . PRO A 1 85 ? 9.532 13.882 11.080 1.00 92.62 85 PRO A C 1
ATOM 689 O O . PRO A 1 85 ? 10.348 13.558 10.214 1.00 92.62 85 PRO A O 1
ATOM 692 N N . LYS A 1 86 ? 9.889 14.194 12.325 1.00 94.06 86 LYS A N 1
ATOM 693 C CA . LYS A 1 86 ? 11.285 14.204 12.795 1.00 94.06 86 LYS A CA 1
ATOM 694 C C . LYS A 1 86 ? 11.662 12.920 13.526 1.00 94.06 86 LYS A C 1
ATOM 696 O O . LYS A 1 86 ? 12.846 12.657 13.719 1.00 94.06 86 LYS A O 1
ATOM 701 N N . THR A 1 87 ? 10.668 12.130 13.926 1.00 95.81 87 THR A N 1
ATOM 702 C CA . THR A 1 87 ? 10.842 10.871 14.657 1.00 95.81 87 THR A CA 1
ATOM 703 C C . THR A 1 87 ? 10.129 9.718 13.957 1.00 95.81 87 THR A C 1
ATOM 705 O O . THR A 1 87 ? 9.210 9.907 13.151 1.00 95.81 87 THR A O 1
ATOM 708 N N . ILE A 1 88 ? 10.554 8.493 14.270 1.00 95.19 88 ILE A N 1
ATOM 709 C CA . ILE A 1 88 ? 9.925 7.273 13.750 1.00 95.19 88 ILE A CA 1
ATOM 710 C C . ILE A 1 88 ? 8.496 7.150 14.291 1.00 95.19 88 ILE A C 1
ATOM 712 O O . ILE A 1 88 ? 7.603 6.688 13.584 1.00 95.19 88 ILE A O 1
ATOM 716 N N . GLU A 1 89 ? 8.263 7.586 15.525 1.00 95.75 89 GLU A N 1
ATOM 717 C CA . GLU A 1 89 ? 6.961 7.585 16.187 1.00 95.75 89 GLU A CA 1
ATOM 718 C C . GLU A 1 89 ? 5.975 8.503 15.456 1.00 95.75 89 GLU A C 1
ATOM 720 O O . GLU A 1 89 ? 4.872 8.072 15.123 1.00 95.75 89 GLU A O 1
ATOM 725 N N . GLU A 1 90 ? 6.388 9.727 15.115 1.00 93.44 90 GLU A N 1
ATOM 726 C CA . GLU A 1 90 ? 5.573 10.651 14.317 1.00 93.44 90 GLU A CA 1
ATOM 727 C C . GLU A 1 90 ? 5.263 10.079 12.931 1.00 93.44 90 GLU A C 1
ATOM 729 O O . GLU A 1 90 ? 4.129 10.175 12.458 1.00 93.44 90 GLU A O 1
ATOM 734 N N . LEU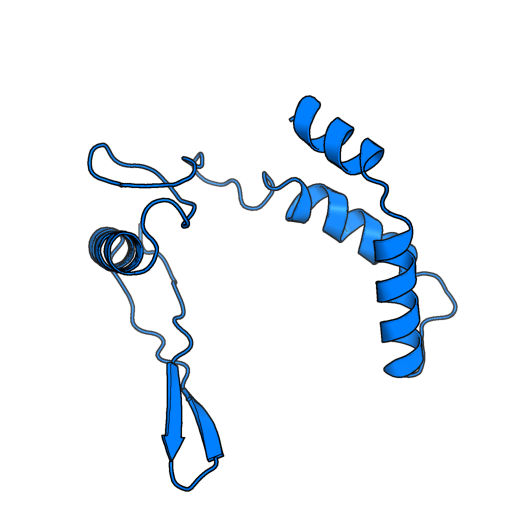 A 1 91 ? 6.250 9.450 12.284 1.00 94.44 91 LEU A N 1
ATOM 735 C CA . LEU A 1 91 ? 6.058 8.810 10.986 1.00 94.44 91 LEU A CA 1
ATOM 736 C C . LEU A 1 91 ? 5.046 7.657 11.071 1.00 94.44 91 LEU A C 1
ATOM 738 O O . LEU A 1 91 ? 4.140 7.580 10.242 1.00 94.44 91 LEU A O 1
ATOM 742 N N . LYS A 1 92 ? 5.152 6.797 12.092 1.00 95.06 92 LYS A N 1
ATOM 743 C CA . LYS A 1 92 ? 4.196 5.707 12.341 1.00 95.06 92 LYS A CA 1
ATOM 744 C C . LYS A 1 92 ? 2.783 6.246 12.543 1.00 95.06 92 LYS A C 1
ATOM 746 O O . LYS A 1 92 ? 1.859 5.753 11.903 1.00 95.06 92 LYS A O 1
ATOM 751 N N . VAL A 1 93 ? 2.618 7.280 13.371 1.00 95.44 93 VAL A N 1
ATOM 752 C C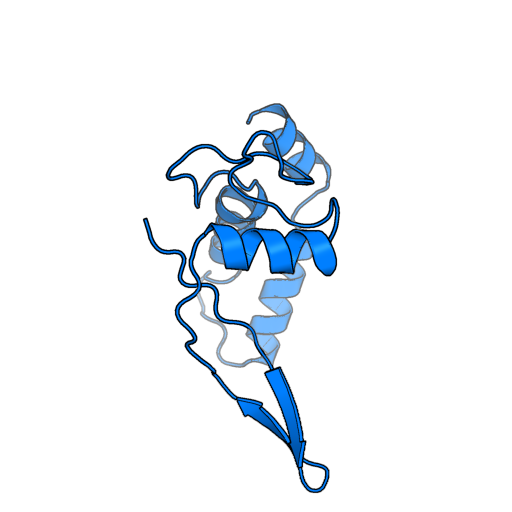A . VAL A 1 93 ? 1.313 7.917 13.608 1.00 95.44 93 VAL A CA 1
ATOM 753 C C . VAL A 1 93 ? 0.730 8.466 12.306 1.00 95.44 93 VAL A C 1
ATOM 755 O O . VAL A 1 93 ? -0.440 8.231 12.013 1.00 95.44 93 VAL A O 1
ATOM 758 N N . ARG A 1 94 ? 1.540 9.137 11.480 1.00 94.81 94 ARG A N 1
ATOM 759 C CA . ARG A 1 94 ? 1.087 9.662 10.184 1.00 94.81 94 ARG A CA 1
ATOM 760 C C . ARG A 1 94 ? 0.672 8.566 9.213 1.00 94.81 94 ARG A C 1
ATOM 762 O O . ARG A 1 94 ? -0.354 8.720 8.562 1.00 94.81 94 ARG A O 1
ATOM 769 N N . ILE A 1 95 ? 1.424 7.468 9.134 1.00 93.69 95 ILE A N 1
ATOM 770 C CA . ILE A 1 95 ? 1.064 6.321 8.290 1.00 93.69 95 ILE A CA 1
ATOM 771 C C . ILE A 1 95 ? -0.253 5.705 8.773 1.00 93.69 95 ILE A C 1
ATOM 773 O O . ILE A 1 95 ? -1.149 5.487 7.961 1.00 93.69 95 ILE A O 1
ATOM 777 N N . CYS A 1 96 ? -0.411 5.483 10.082 1.00 94.50 96 CYS A N 1
ATOM 778 C CA . CYS A 1 96 ? -1.651 4.947 10.647 1.00 94.50 96 CYS A CA 1
ATOM 779 C C . CYS A 1 96 ? -2.852 5.856 10.356 1.00 94.50 96 CYS A C 1
ATOM 781 O O . CYS A 1 96 ? -3.887 5.370 9.909 1.00 94.50 96 CYS A O 1
ATOM 783 N N . ASN A 1 97 ? -2.706 7.170 10.541 1.00 93.81 97 ASN A N 1
ATOM 784 C CA . ASN A 1 97 ? -3.767 8.133 10.247 1.00 93.81 97 ASN A CA 1
ATOM 785 C C . ASN A 1 97 ? -4.092 8.183 8.747 1.00 93.81 97 ASN A C 1
ATOM 787 O O . ASN A 1 97 ? -5.262 8.225 8.372 1.00 93.81 97 ASN A O 1
ATOM 791 N N . ALA A 1 98 ? -3.071 8.140 7.885 1.00 93.06 98 ALA A N 1
ATOM 792 C CA . ALA A 1 98 ? -3.250 8.095 6.439 1.00 93.06 98 ALA A CA 1
ATOM 793 C C . ALA A 1 98 ? -4.026 6.842 6.015 1.00 93.06 98 ALA A C 1
ATOM 795 O O . ALA A 1 98 ? -4.985 6.954 5.256 1.00 93.06 98 ALA A O 1
ATOM 796 N N . LEU A 1 99 ? -3.688 5.672 6.558 1.00 91.06 99 LEU A N 1
ATOM 797 C CA . LEU A 1 99 ? -4.411 4.429 6.287 1.00 91.06 99 LEU A CA 1
ATOM 798 C C . LEU A 1 99 ? -5.842 4.455 6.839 1.00 91.06 99 LEU A C 1
ATOM 800 O O . LEU A 1 99 ? -6.767 4.103 6.119 1.00 91.06 99 LEU A O 1
ATOM 804 N N . ALA A 1 100 ? -6.046 4.934 8.069 1.00 91.50 100 ALA A N 1
ATOM 805 C CA . ALA A 1 100 ? -7.376 5.040 8.683 1.00 91.50 100 ALA A CA 1
ATOM 806 C C . ALA A 1 100 ? -8.319 5.982 7.916 1.00 91.50 100 ALA A C 1
ATOM 808 O O . ALA A 1 100 ? -9.537 5.879 8.010 1.00 91.50 100 ALA A O 1
ATOM 809 N N . SER A 1 101 ? -7.748 6.916 7.159 1.00 90.69 101 SER A N 1
ATOM 810 C CA . SER A 1 101 ? -8.493 7.874 6.350 1.00 90.69 101 SER A CA 1
ATOM 811 C C . SER A 1 101 ? -8.836 7.382 4.937 1.00 90.69 101 SER A C 1
ATOM 813 O O . SER A 1 101 ? -9.524 8.092 4.200 1.00 90.69 101 SER A O 1
ATOM 815 N N . VAL A 1 102 ? -8.363 6.192 4.553 1.00 89.25 102 VAL A N 1
ATOM 816 C CA . VAL A 1 102 ? -8.791 5.492 3.337 1.00 89.25 102 VAL A CA 1
ATOM 817 C C . VAL A 1 102 ? -10.069 4.733 3.670 1.00 89.25 102 VAL A C 1
ATOM 819 O O . VAL A 1 102 ? -10.062 3.822 4.494 1.00 89.25 102 VAL A O 1
ATOM 822 N N . THR A 1 103 ? -11.180 5.121 3.050 1.00 87.69 103 THR A N 1
ATOM 823 C CA . THR A 1 103 ? -12.472 4.475 3.300 1.00 87.69 103 THR A CA 1
ATOM 824 C C . THR A 1 103 ? -12.668 3.266 2.394 1.00 87.69 103 THR A C 1
ATOM 826 O O . THR A 1 103 ? -12.122 3.194 1.291 1.00 87.69 103 THR A O 1
ATOM 829 N N . GLU A 1 104 ? -13.514 2.334 2.827 1.00 83.62 104 GLU A N 1
ATOM 830 C CA . GLU A 1 104 ? -13.928 1.198 2.000 1.00 83.62 104 GLU A CA 1
ATOM 831 C C . GLU A 1 104 ? -14.524 1.656 0.661 1.00 83.62 104 GLU A C 1
ATOM 833 O O . GLU A 1 104 ? -14.226 1.085 -0.381 1.00 83.62 104 GLU A O 1
ATOM 838 N N . GLN A 1 105 ? -15.285 2.751 0.666 1.00 85.00 105 GLN A N 1
ATOM 839 C CA . GLN A 1 105 ? -15.900 3.306 -0.537 1.00 85.00 105 GLN A CA 1
ATOM 840 C C . GLN A 1 105 ? -14.860 3.806 -1.555 1.00 85.00 105 GLN A C 1
ATOM 842 O O . GLN A 1 105 ? -15.047 3.644 -2.757 1.00 85.00 105 GLN A O 1
ATOM 847 N N . MET A 1 106 ? -13.732 4.364 -1.094 1.00 85.00 106 MET A N 1
ATOM 848 C CA . MET A 1 106 ? -12.616 4.715 -1.981 1.00 85.00 106 MET A CA 1
ATOM 849 C C . MET A 1 106 ? -12.009 3.464 -2.623 1.00 85.00 106 MET A C 1
ATOM 851 O O . MET A 1 106 ? -11.741 3.467 -3.820 1.00 85.00 106 MET A O 1
ATOM 855 N N . LEU A 1 107 ? -11.837 2.388 -1.850 1.00 81.44 107 LEU A N 1
ATOM 856 C CA . LEU A 1 107 ? -11.308 1.119 -2.356 1.00 81.44 107 LEU A CA 1
ATOM 857 C C . LEU A 1 107 ? -12.265 0.464 -3.360 1.00 81.44 107 LEU A C 1
ATOM 859 O O . LEU A 1 107 ? -11.819 -0.005 -4.404 1.00 81.44 107 LEU A O 1
ATOM 863 N N . GLN A 1 108 ? -13.571 0.490 -3.082 1.00 81.56 108 GLN A N 1
ATOM 864 C CA . GLN A 1 108 ? -14.606 -0.002 -3.993 1.00 81.56 108 GLN A CA 1
ATOM 865 C C . GLN A 1 108 ? -14.608 0.785 -5.308 1.00 81.56 108 GLN A C 1
ATOM 867 O O . GLN A 1 108 ? -14.588 0.173 -6.368 1.00 81.56 108 GLN A O 1
ATOM 872 N N . ASN A 1 109 ? -14.529 2.119 -5.259 1.00 82.31 109 ASN A N 1
ATOM 873 C CA . ASN A 1 109 ? -14.475 2.950 -6.465 1.00 82.31 109 ASN A CA 1
ATOM 874 C C . ASN A 1 109 ? -13.243 2.650 -7.326 1.00 82.31 109 ASN A C 1
ATOM 876 O O . ASN A 1 109 ? -13.345 2.594 -8.549 1.00 82.31 109 ASN A O 1
ATOM 880 N N . VAL A 1 110 ? -12.076 2.447 -6.708 1.00 77.12 110 VAL A N 1
ATOM 881 C CA . VAL A 1 110 ? -10.854 2.095 -7.447 1.00 77.12 110 VAL A CA 1
ATOM 882 C C . VAL A 1 110 ? -10.988 0.704 -8.066 1.00 77.12 110 VAL A C 1
ATOM 884 O O . VAL A 1 110 ? -10.558 0.504 -9.196 1.00 77.12 110 VAL A O 1
ATOM 887 N N . TRP A 1 111 ? -11.629 -0.232 -7.364 1.00 71.44 111 TRP A N 1
ATOM 888 C CA . TRP A 1 111 ? -11.878 -1.582 -7.867 1.00 71.44 111 TRP A CA 1
ATOM 889 C C . TRP A 1 111 ? -12.884 -1.626 -9.025 1.00 71.44 111 TRP A C 1
ATOM 891 O O . TRP A 1 111 ? -12.723 -2.430 -9.931 1.00 71.44 111 TRP A O 1
ATOM 901 N N . THR A 1 112 ? -13.920 -0.783 -9.015 1.00 69.31 112 THR A N 1
ATOM 902 C CA . THR A 1 112 ? -14.956 -0.774 -10.066 1.00 69.31 112 THR A CA 1
ATOM 903 C C . THR A 1 112 ? -14.597 0.063 -11.291 1.00 69.31 112 THR A C 1
ATOM 905 O O . THR A 1 112 ? -15.279 -0.041 -12.306 1.00 69.31 112 THR A O 1
ATOM 908 N N . THR A 1 113 ? -13.602 0.947 -11.182 1.00 57.75 113 THR A N 1
ATOM 909 C CA . THR A 1 113 ? -13.193 1.860 -12.271 1.00 57.75 113 THR A CA 1
ATOM 910 C C . THR A 1 113 ? -11.988 1.330 -13.062 1.00 57.75 113 THR A C 1
ATOM 912 O O . THR A 1 113 ? -11.702 1.855 -14.138 1.00 57.75 113 THR A O 1
ATOM 915 N N . ALA A 1 114 ? -11.286 0.320 -12.538 1.00 51.00 114 ALA A N 1
ATOM 916 C CA . ALA A 1 114 ? -10.204 -0.403 -13.212 1.00 51.00 114 ALA A CA 1
ATOM 917 C C . ALA A 1 114 ? -10.750 -1.584 -14.029 1.00 51.00 114 ALA A C 1
ATOM 919 O O . ALA A 1 114 ? -10.189 -1.837 -15.119 1.00 51.00 114 ALA A O 1
#

Radius of gyration: 18.93 Å; chains: 1; bounding box: 38×46×38 Å

InterPro domains:
  IPR036397 Ribonuclease H superfamily [G3DSA:3.30.420.10] (29-114)

=== Feature glossary ===
A reading guide for the features in this record.

Start from the sequence.

  · Sequence gives the chain of amino acids in standard one-letter code (A=alanine, C=cysteine, …, Y=tyrosine), read N→C. It is the only feature that is directly encoded by the gene; all structural features are derived from the folded form of this sequence.

Fold it, and you get atomic coordinates and the backbone conformation that goes with them.

  · The mmCIF table is the protein's shape written out atom by atom. For each backbone N, Cα, C, and carbonyl O, it records an (x, y, z) coordinate triple in Å plus the residue type, chain letter, and residue number.

  · Backbone dihedral angles. Every residue except chain termini has a φ (preceding-C → N → Cα → C) and a ψ (N → Cα → C → next-N). They are reported in degrees following the IUPAC sign convention. Secondary structure is essentially a statement about which (φ, ψ) basin each residue occupies.

  · DSSP 8-state secondary structure assigns each residue one of H (α-helix), G (3₁₀-helix), I (π-helix), E (extended β-strand), B (isolated β-bridge), T (hydrogen-bonded turn), S (bend), or '-' (coil). The assignment is computed from backbone hydrogen-bond geometry via the Kabsch–Sander algorithm.

  · P-SEA three-state annotation labels each residue as helix, strand, or coil based purely on the geometry of the Cα trace. It serves as a fallback when the full backbone (and thus DSSP) is unavailable.

Summarize the fold with a handful of shape descriptors and a per-residue structural alphabet.

  · Radius of gyration (Rg) is the root-mean-square distance of Cα atoms from their centroid — a single number for overall size and compactness. A globular domain of N residues has Rg ≈ 2.2·N^0.38 Å; an extended or disordered chain has a much larger Rg. The Cα contact count is the number of residue pairs whose Cα atoms are within 8 Å and are more than four positions apart in sequence — a standard proxy for tertiary packing density. The bounding box is the smallest axis-aligned box enclosing all Cα atoms.

  · Foldseek's 3Di representation compresses backbone geometry into a per-residue letter drawn from a learned twenty-state alphabet. It captures the tertiary interaction pattern around each residue — which residues are packed against it in space, regardless of where they are in sequence.

  · Accessible surface area quantifies burial. A residue with SASA near zero is packed into the hydrophobic core; one with SASA >100 Å² sits on the surface. Computed here via the Shrake–Rupley numerical algorithm with a 1.4 Å probe.

Ask how reliable the model is.

  · For AlphaFold models, the B-factor field carries pLDDT — the model's own estimate of local accuracy on a 0–100 scale. Regions with pLDDT<50 should be treated as essentially unmodeled; they often correspond to intrinsically disordered segments.

  · For experimental (PDB) structures, the B-factor (temperature factor) quantifies the positional spread of each atom in the crystal — a combination of thermal vibration and static disorder — in units of Å². High B-factors mark flexible loops or poorly resolved regions; low B-factors mark the rigid, well-ordered core.

  · PAE(i, j) answers: if I align the predicted and true structures on residue i, how far off (in Å) do I expect residue j to be? A block-diagonal PAE matrix with low values on the blocks and high values off-diagonal is the signature of a multi-domain protein with confidently predicted domains but uncertain inter-domain orientation.

Place it in context: what it resembles, what it is annotated as, and how it looks.

  · Structural nearest neighbors (via Foldseek easy-search vs the PDB). Reported per hit: target PDB id, E-value, and alignment TM-score. A TM-score above ~0.5 is the conventional threshold for 'same fold'.

  · Functional annotations link the protein to curated databases. InterPro entries identify conserved domains and families by matching the sequence against member-database signatures (Pfam, PROSITE, CDD, …). Gene Ontology (GO) terms describe molecular function, biological process, and cellular component in a controlled vocabulary. CATH places the structure in a hierarchical fold classification (Class/Architecture/Topology/Homologous-superfamily). The organism is the source species.

  · Plot images: a contact map (which residues are close in 3D, as an N×N binary image), a Ramachandran scatter (backbone torsion angles, revealing secondary-structure composition at a glance), and — for AlphaFold structures — a PAE heatmap (pairwise prediction confidence).

  · Structure images are PyMOL renders from six orthogonal camera directions. Cartoon representation draws helices as coils and strands as arrows; sticks shows the backbone as bonds; surface shows the solvent-excluded envelope. Rainbow coloring maps sequence position to hue (blue→red, N→C); chain coloring assigns a distinct color per polypeptide.